Protein AF-A0A1A8F8K0-F1 (afdb_monomer_lite)

Foldseek 3Di:
DKDKFPLDDPPPQCVVPPVQWDDKDKAAAHSVTIIMIDTDGVPWPKDWDDWDYDNHNHDIDTFIQTPNDTDD

InterPro domains:
  IPR005135 Endonuclease/exonuclease/phosphatase [PF03372] (1-65)
  IPR036691 Endonuclease/exonuclease/phosphatase superfamily [G3DSA:3.60.10.10] (1-72)
  IPR036691 Endonuclease/exonuclease/phosphatase superfamily [SSF56219] (1-70)

Structure (mmCIF, N/CA/C/O backbone):
data_AF-A0A1A8F8K0-F1
#
_entry.id   AF-A0A1A8F8K0-F1
#
loop_
_atom_site.group_PDB
_atom_site.id
_atom_site.type_symbol
_atom_site.label_atom_id
_atom_site.label_alt_id
_atom_site.label_comp_id
_atom_site.label_asym_id
_atom_site.label_entity_id
_atom_site.label_seq_id
_atom_site.pdbx_PDB_ins_code
_atom_site.Cartn_x
_atom_site.Cartn_y
_atom_site.Cartn_z
_atom_site.occupancy
_atom_site.B_iso_or_equiv
_atom_site.auth_seq_id
_atom_site.auth_comp_id
_atom_site.auth_asym_id
_atom_site.auth_atom_id
_atom_site.pdbx_PDB_model_num
ATOM 1 N N . ILE A 1 1 ? -1.729 8.291 5.754 1.00 95.69 1 ILE A N 1
ATOM 2 C CA . ILE A 1 1 ? -0.894 9.265 5.008 1.00 95.69 1 ILE A CA 1
ATOM 3 C C . ILE A 1 1 ? -0.953 8.862 3.550 1.00 95.69 1 ILE A C 1
ATOM 5 O O . ILE A 1 1 ? -0.833 7.672 3.288 1.00 95.69 1 ILE A O 1
ATOM 9 N N . PHE A 1 2 ? -1.169 9.821 2.655 1.00 97.31 2 PHE A N 1
ATOM 10 C CA . PHE A 1 2 ? -1.187 9.614 1.209 1.00 97.31 2 PHE A CA 1
ATOM 11 C C . PHE A 1 2 ? 0.074 10.249 0.626 1.00 97.31 2 PHE A C 1
ATOM 13 O O . PHE A 1 2 ? 0.333 11.421 0.893 1.00 97.31 2 PHE A O 1
ATOM 20 N N . LEU A 1 3 ? 0.867 9.474 -0.106 1.00 97.19 3 LEU A N 1
ATOM 21 C CA . LEU A 1 3 ? 2.079 9.922 -0.786 1.00 97.19 3 LEU A CA 1
ATOM 22 C C . LEU A 1 3 ? 1.911 9.696 -2.287 1.00 97.19 3 LEU A C 1
ATOM 24 O O . LEU A 1 3 ? 1.358 8.676 -2.698 1.00 97.19 3 LEU A O 1
ATOM 28 N N . GLN A 1 4 ? 2.399 10.643 -3.079 1.00 96.81 4 GLN A N 1
ATOM 29 C CA . GLN A 1 4 ? 2.379 10.615 -4.541 1.00 96.81 4 GLN A CA 1
ATOM 30 C C . GLN A 1 4 ? 3.781 10.908 -5.069 1.00 96.81 4 GLN A C 1
ATOM 32 O O . GLN A 1 4 ? 4.604 11.446 -4.326 1.00 96.81 4 GLN A O 1
ATOM 37 N N . GLU A 1 5 ? 4.033 10.549 -6.329 1.00 96.88 5 GLU A N 1
ATOM 38 C CA . GLU A 1 5 ? 5.352 10.640 -6.965 1.00 96.88 5 GLU A CA 1
ATOM 39 C C . GLU A 1 5 ? 6.441 9.977 -6.113 1.00 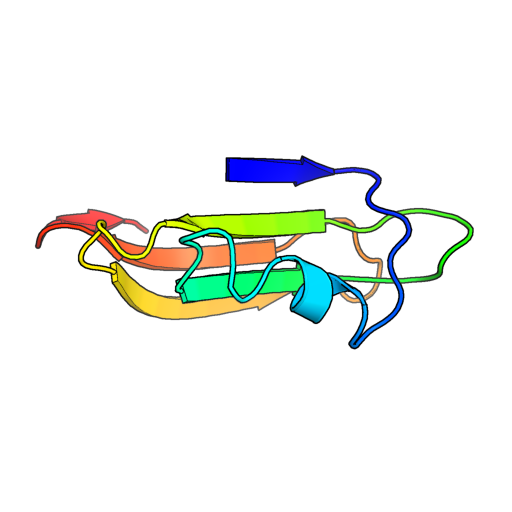96.88 5 GLU A C 1
ATOM 41 O O . GLU A 1 5 ? 7.508 10.534 -5.868 1.00 96.88 5 GLU A O 1
ATOM 46 N N . THR A 1 6 ? 6.143 8.779 -5.596 1.00 96.44 6 THR A N 1
ATOM 47 C CA . THR A 1 6 ? 7.064 8.081 -4.689 1.00 96.44 6 THR A CA 1
ATOM 48 C C . THR A 1 6 ? 8.291 7.536 -5.404 1.00 96.44 6 THR A C 1
ATOM 50 O O . THR A 1 6 ? 9.322 7.365 -4.752 1.00 96.44 6 THR A O 1
ATOM 53 N N . HIS A 1 7 ? 8.170 7.259 -6.710 1.00 96.00 7 HIS A N 1
ATOM 54 C CA . HIS A 1 7 ? 9.228 6.719 -7.573 1.00 96.00 7 HIS A CA 1
ATOM 55 C C . HIS A 1 7 ? 9.864 5.455 -6.980 1.00 96.00 7 HIS A C 1
ATOM 57 O O . HIS A 1 7 ? 11.065 5.223 -7.093 1.00 96.00 7 HIS A O 1
ATOM 63 N N . LEU A 1 8 ? 9.044 4.650 -6.304 1.00 95.00 8 LEU A N 1
ATOM 64 C CA . LEU A 1 8 ? 9.459 3.386 -5.714 1.00 95.00 8 LEU A CA 1
ATOM 65 C C . LEU A 1 8 ? 9.193 2.250 -6.685 1.00 95.00 8 LEU A C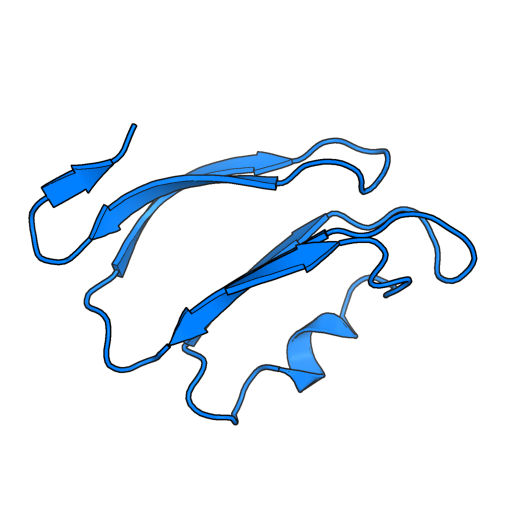 1
ATOM 67 O O . LEU A 1 8 ? 8.151 2.216 -7.337 1.00 95.00 8 LEU A O 1
ATOM 71 N N . ASN A 1 9 ? 10.112 1.296 -6.721 1.00 93.88 9 ASN A N 1
ATOM 72 C CA . ASN A 1 9 ? 9.863 -0.018 -7.282 1.00 93.88 9 ASN A CA 1
ATOM 73 C C . ASN A 1 9 ? 9.158 -0.912 -6.254 1.00 93.88 9 ASN A C 1
ATOM 75 O O . ASN A 1 9 ? 9.193 -0.661 -5.045 1.00 93.88 9 ASN A O 1
ATOM 79 N N . ASP A 1 10 ? 8.544 -1.987 -6.740 1.00 92.88 10 ASP A N 1
ATOM 80 C CA . ASP A 1 10 ? 7.912 -2.983 -5.879 1.00 92.88 10 ASP A CA 1
ATOM 81 C C . ASP A 1 10 ? 8.916 -3.579 -4.880 1.00 92.88 10 ASP A C 1
ATOM 83 O O . ASP A 1 10 ? 10.017 -4.003 -5.235 1.00 92.88 10 ASP A O 1
ATOM 87 N N . GLY A 1 11 ? 8.526 -3.601 -3.607 1.00 93.25 11 GLY A N 1
ATOM 88 C CA . GLY A 1 11 ? 9.334 -4.044 -2.476 1.00 93.25 11 GLY A CA 1
ATOM 89 C C . GLY A 1 11 ? 10.040 -2.903 -1.738 1.00 93.25 11 GLY A C 1
ATOM 90 O O . GLY A 1 11 ? 10.295 -3.029 -0.538 1.00 93.25 11 GLY A O 1
ATOM 91 N N . GLU A 1 12 ? 10.311 -1.765 -2.385 1.00 93.94 12 GLU A N 1
ATOM 92 C CA . GLU A 1 12 ? 10.953 -0.622 -1.721 1.00 93.94 12 GLU A CA 1
ATOM 93 C C . GLU A 1 12 ? 10.013 0.072 -0.729 1.00 93.94 12 GLU A C 1
ATOM 95 O O . GLU A 1 12 ? 10.470 0.647 0.263 1.00 93.94 12 GLU A O 1
ATOM 100 N N . GLU A 1 13 ? 8.695 -0.030 -0.920 1.00 93.31 13 GLU A N 1
ATOM 101 C CA . GLU A 1 13 ? 7.703 0.482 0.024 1.00 93.31 13 GLU A CA 1
ATOM 102 C C . GLU A 1 13 ? 7.802 -0.190 1.403 1.00 93.31 13 GLU A C 1
ATOM 104 O O . GLU A 1 13 ? 7.407 0.399 2.412 1.00 93.31 13 GLU A O 1
ATOM 109 N N . LEU A 1 14 ? 8.397 -1.386 1.493 1.00 93.62 14 LEU A N 1
ATOM 110 C CA . LEU A 1 14 ? 8.592 -2.086 2.763 1.00 93.62 14 LEU A CA 1
ATOM 111 C C . LEU A 1 14 ? 9.517 -1.334 3.723 1.00 93.62 14 LEU A C 1
ATOM 113 O O . LEU A 1 14 ? 9.433 -1.568 4.927 1.00 93.62 14 LEU A O 1
ATOM 117 N N . ARG A 1 15 ? 10.322 -0.374 3.249 1.00 91.88 15 ARG A N 1
ATOM 118 C CA . ARG A 1 15 ? 11.114 0.511 4.123 1.00 91.88 15 ARG A CA 1
ATOM 119 C C . ARG A 1 15 ? 10.251 1.362 5.061 1.00 91.88 15 ARG A C 1
ATOM 121 O O . ARG A 1 15 ? 10.730 1.829 6.089 1.00 91.88 15 ARG A O 1
ATOM 128 N N . PHE A 1 16 ? 8.970 1.556 4.732 1.00 91.06 16 PHE A N 1
ATOM 129 C CA . PHE A 1 16 ? 8.017 2.220 5.623 1.00 91.06 16 PHE A CA 1
ATOM 130 C C . PHE A 1 16 ? 7.524 1.292 6.746 1.00 91.06 16 PHE A C 1
ATOM 132 O O . PHE A 1 16 ? 6.977 1.764 7.748 1.00 91.06 16 PHE A O 1
ATOM 139 N N . LYS A 1 17 ? 7.719 -0.027 6.616 1.00 85.62 17 LYS A N 1
ATOM 140 C CA . LYS A 1 17 ? 7.330 -1.028 7.611 1.00 85.62 17 LYS A CA 1
ATOM 141 C C . LYS A 1 17 ? 8.316 -0.964 8.779 1.00 85.62 17 LYS A C 1
ATOM 143 O O . LYS A 1 17 ? 9.512 -1.142 8.608 1.00 85.62 17 LYS A O 1
ATOM 148 N N . GLY A 1 18 ? 7.811 -0.687 9.981 1.00 76.38 18 GLY A N 1
ATOM 149 C CA . GLY A 1 18 ? 8.637 -0.557 11.194 1.00 76.38 18 GLY A CA 1
ATOM 150 C C . GLY A 1 18 ? 8.583 0.824 11.850 1.00 76.38 18 GLY A C 1
ATOM 151 O O . GLY A 1 18 ? 8.591 0.894 13.075 1.00 76.38 18 GLY A O 1
ATOM 152 N N . GLY A 1 19 ? 8.356 1.901 11.089 1.00 78.75 19 GLY A N 1
ATOM 153 C CA . GLY A 1 19 ? 8.195 3.275 11.604 1.00 78.75 19 GLY A CA 1
ATOM 154 C C . GLY A 1 19 ? 6.841 3.563 12.274 1.00 78.75 19 GLY A C 1
ATOM 155 O O . GLY A 1 19 ? 6.286 4.647 12.128 1.00 78.75 19 GLY A O 1
ATOM 156 N N . GLY A 1 20 ? 6.238 2.570 12.933 1.00 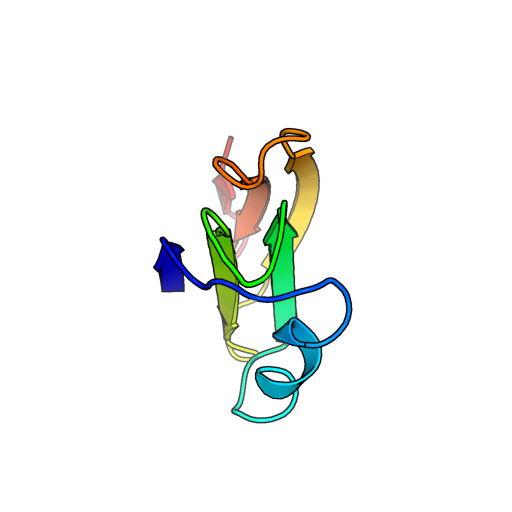86.75 20 GLY A N 1
ATOM 157 C CA . GLY A 1 20 ? 4.876 2.669 13.469 1.00 86.75 20 GLY A CA 1
ATOM 158 C C . GLY A 1 20 ? 3.769 2.546 12.415 1.00 86.75 20 GLY A C 1
ATOM 159 O O . GLY A 1 20 ? 2.608 2.783 12.734 1.00 86.75 20 GLY A O 1
ATOM 160 N N . VAL A 1 21 ? 4.095 2.151 11.182 1.00 94.81 21 VAL A N 1
ATOM 161 C CA . VAL A 1 21 ? 3.139 1.786 10.121 1.00 94.81 21 VAL A CA 1
ATOM 162 C C . VAL A 1 21 ? 2.874 0.279 10.163 1.00 94.81 21 VAL A C 1
ATOM 164 O O . VAL A 1 21 ? 3.804 -0.507 10.365 1.00 94.81 21 VAL A O 1
ATOM 167 N N . ASN A 1 22 ? 1.612 -0.122 9.989 1.00 92.38 22 ASN A N 1
ATOM 168 C CA . ASN A 1 22 ? 1.204 -1.533 9.942 1.00 92.38 22 ASN A CA 1
ATOM 169 C C . ASN A 1 22 ? 0.641 -1.959 8.580 1.00 92.38 22 ASN A C 1
ATOM 171 O O . ASN A 1 22 ? 0.869 -3.090 8.163 1.00 92.38 22 ASN A O 1
ATOM 175 N N . HIS A 1 23 ? -0.040 -1.053 7.871 1.00 95.50 23 HIS A N 1
ATOM 176 C CA . HIS A 1 23 ? -0.537 -1.316 6.519 1.00 95.50 23 HIS A CA 1
ATOM 177 C C . HIS A 1 23 ? 0.071 -0.330 5.529 1.00 95.50 23 HIS A C 1
ATOM 179 O O . HIS A 1 23 ? 0.171 0.869 5.812 1.00 95.50 23 HIS A O 1
ATOM 185 N N . ILE A 1 24 ? 0.482 -0.867 4.385 1.00 97.12 24 ILE A N 1
ATOM 186 C CA . ILE A 1 24 ? 1.085 -0.148 3.270 1.00 97.12 24 ILE A CA 1
ATOM 187 C C . ILE A 1 24 ? 0.345 -0.620 2.024 1.00 97.12 24 ILE A C 1
ATOM 189 O O . ILE A 1 24 ? 0.314 -1.819 1.755 1.00 97.12 24 ILE A O 1
ATOM 193 N N . PHE A 1 25 ? -0.254 0.313 1.295 1.00 97.62 25 PHE A N 1
ATOM 194 C CA . PHE A 1 25 ? -0.863 0.058 -0.007 1.00 97.62 25 PHE A CA 1
ATOM 195 C C . PHE A 1 25 ? -0.103 0.872 -1.034 1.00 97.62 25 PHE A C 1
ATOM 197 O O . PHE A 1 25 ? 0.157 2.050 -0.805 1.00 97.62 25 PHE A O 1
ATOM 204 N N . HIS A 1 26 ? 0.299 0.242 -2.126 1.00 97.38 26 HIS A N 1
ATOM 205 C CA . HIS A 1 26 ? 1.263 0.807 -3.061 1.00 97.38 26 HIS A CA 1
ATOM 206 C C . HIS A 1 26 ? 0.904 0.408 -4.487 1.00 97.38 26 HIS A C 1
ATOM 208 O O . HIS A 1 26 ? 0.561 -0.752 -4.719 1.00 97.38 26 HIS A O 1
ATOM 214 N N . SER A 1 27 ? 0.989 1.363 -5.409 1.00 97.56 27 SER A N 1
ATOM 215 C CA . SER A 1 27 ? 0.982 1.133 -6.854 1.00 97.56 27 SER A CA 1
ATOM 216 C C . SER A 1 27 ? 2.228 1.799 -7.431 1.00 97.56 27 SER A C 1
ATOM 218 O O . SER A 1 27 ? 2.476 2.972 -7.135 1.00 97.56 27 SER A O 1
ATOM 220 N N . SER A 1 28 ? 3.000 1.057 -8.222 1.00 96.69 28 SER A N 1
ATOM 221 C CA . SER A 1 28 ? 4.229 1.521 -8.864 1.00 96.69 28 SER A CA 1
ATOM 222 C C . SER A 1 28 ? 4.143 1.377 -10.380 1.00 96.69 28 SER A C 1
ATOM 224 O O . SER A 1 28 ? 3.296 0.661 -10.912 1.00 96.69 28 SER A O 1
ATOM 226 N N . TYR A 1 29 ? 5.030 2.083 -11.075 1.00 95.00 29 TYR A N 1
ATOM 227 C CA . TYR A 1 29 ? 5.271 1.877 -12.503 1.00 95.00 29 TYR A CA 1
ATOM 228 C C . TYR A 1 29 ? 6.765 1.719 -12.772 1.00 95.00 29 TYR A C 1
ATOM 230 O O . TYR A 1 29 ? 7.193 0.753 -13.395 1.00 95.00 29 TYR A O 1
ATOM 238 N N . SER A 1 30 ? 7.571 2.666 -12.284 1.00 93.19 30 SER A N 1
ATOM 239 C CA . SER A 1 30 ? 9.032 2.606 -12.347 1.00 93.19 30 SER A CA 1
ATOM 240 C C . SER A 1 30 ? 9.654 3.599 -11.367 1.00 93.19 30 SER A C 1
ATOM 242 O O . SER A 1 30 ? 9.026 4.600 -11.028 1.00 93.19 30 SER A O 1
ATOM 244 N N . SER A 1 31 ? 10.930 3.429 -11.037 1.00 92.00 31 SER A N 1
ATOM 245 C CA . SER A 1 31 ? 11.684 4.428 -10.268 1.00 92.00 31 SER A CA 1
ATOM 246 C C . SER A 1 31 ? 11.966 5.752 -10.994 1.00 92.00 31 SER A C 1
ATOM 248 O O . SER A 1 31 ? 12.575 6.645 -10.415 1.00 92.00 31 SER A O 1
ATOM 250 N N . ALA A 1 32 ? 11.551 5.910 -12.256 1.00 94.75 32 ALA A N 1
ATOM 251 C CA . ALA A 1 32 ? 11.747 7.143 -13.022 1.00 94.75 32 ALA A CA 1
ATOM 252 C C . ALA A 1 32 ? 10.502 8.046 -13.086 1.00 94.75 32 ALA A C 1
ATOM 254 O O . ALA A 1 32 ? 10.620 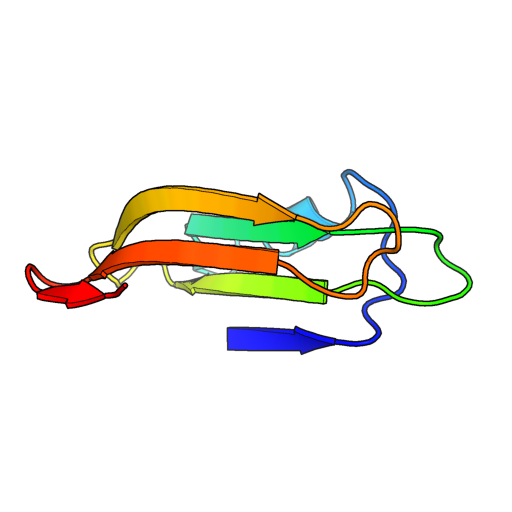9.212 -13.461 1.00 94.75 32 ALA A O 1
ATOM 255 N N . ARG A 1 33 ? 9.304 7.508 -12.812 1.00 94.81 33 ARG A N 1
ATOM 256 C CA . ARG A 1 33 ? 8.036 8.255 -12.843 1.00 94.81 33 ARG A CA 1
ATOM 257 C C . ARG A 1 33 ? 6.926 7.510 -12.112 1.00 94.81 33 ARG A C 1
ATOM 259 O O . ARG A 1 33 ? 6.894 6.278 -12.150 1.00 94.81 33 ARG A O 1
ATOM 266 N N . ASN A 1 34 ? 5.956 8.277 -11.616 1.00 96.50 34 ASN A N 1
ATOM 267 C CA . ASN A 1 34 ? 4.752 7.806 -10.937 1.00 96.50 34 ASN A CA 1
ATOM 268 C C . ASN A 1 34 ? 5.075 7.011 -9.656 1.00 96.50 34 ASN A C 1
ATOM 270 O O . ASN A 1 34 ? 6.224 6.789 -9.281 1.00 96.50 34 ASN A O 1
ATOM 274 N N . GLY A 1 35 ? 4.038 6.585 -8.950 1.00 97.50 35 GLY A N 1
ATOM 275 C CA . GLY A 1 35 ? 4.142 5.853 -7.698 1.00 97.50 35 GLY A CA 1
ATOM 276 C C . GLY A 1 35 ? 3.293 6.515 -6.628 1.00 97.50 35 GLY A C 1
ATOM 277 O O . GLY A 1 35 ? 3.411 7.717 -6.372 1.00 97.50 35 GLY A O 1
ATOM 278 N N . VAL A 1 36 ? 2.435 5.729 -5.990 1.00 98.12 36 VAL A N 1
ATOM 279 C CA . VAL A 1 36 ? 1.544 6.200 -4.928 1.00 98.12 36 VAL A CA 1
ATOM 280 C C . VAL A 1 36 ? 1.542 5.234 -3.763 1.00 98.12 36 VAL A C 1
ATOM 282 O O . VAL A 1 36 ? 1.523 4.019 -3.950 1.00 98.12 36 VAL A O 1
ATOM 285 N N . VAL A 1 37 ? 1.531 5.770 -2.543 1.00 97.69 37 VAL A N 1
ATOM 286 C CA . VAL A 1 37 ? 1.529 4.969 -1.315 1.00 97.69 37 VAL A CA 1
ATOM 287 C C . VAL A 1 37 ? 0.490 5.490 -0.325 1.00 97.69 37 VAL A C 1
ATOM 289 O O . VAL A 1 37 ? 0.432 6.683 -0.025 1.00 97.69 37 VAL A O 1
ATOM 292 N N . ILE A 1 38 ? -0.282 4.578 0.263 1.00 97.88 38 ILE A N 1
ATOM 293 C CA . ILE A 1 38 ? -1.088 4.815 1.461 1.00 97.88 38 ILE A CA 1
ATOM 294 C C . ILE A 1 38 ? -0.409 4.129 2.641 1.00 97.88 38 ILE A C 1
ATOM 296 O O . ILE A 1 38 ? -0.232 2.913 2.650 1.00 97.88 38 ILE A O 1
ATOM 300 N N . LEU A 1 39 ? -0.077 4.911 3.668 1.00 97.44 39 LEU A N 1
ATOM 301 C CA . LEU A 1 39 ? 0.475 4.420 4.931 1.00 97.44 39 LEU A CA 1
ATOM 302 C C . LEU A 1 39 ? -0.557 4.540 6.049 1.00 97.44 39 LEU A C 1
ATOM 304 O O . LEU A 1 39 ? -1.088 5.632 6.296 1.00 97.44 39 LEU A O 1
ATOM 308 N N . ILE A 1 40 ? -0.774 3.447 6.779 1.00 96.75 40 ILE A N 1
ATOM 309 C CA . ILE A 1 40 ? -1.673 3.399 7.937 1.00 96.75 40 ILE A CA 1
ATOM 310 C C . ILE A 1 40 ? -0.879 3.072 9.196 1.00 96.75 40 ILE A C 1
ATOM 312 O O . ILE A 1 40 ? -0.210 2.037 9.291 1.00 96.75 40 ILE A O 1
ATOM 316 N N . LYS A 1 41 ? -0.959 3.977 10.177 1.00 96.44 41 LYS A N 1
ATOM 317 C CA . LYS A 1 41 ? -0.293 3.821 11.472 1.00 96.44 41 LYS A CA 1
ATOM 318 C C . LYS A 1 41 ? -0.860 2.622 12.232 1.00 96.44 41 LYS A C 1
ATOM 320 O O . LYS A 1 41 ? -2.059 2.374 12.208 1.00 96.44 41 LYS A O 1
ATOM 325 N N . ARG A 1 42 ? 0.004 1.932 12.973 1.00 94.75 42 ARG A N 1
ATOM 326 C CA . ARG A 1 42 ? -0.315 0.759 13.798 1.00 94.75 42 ARG A CA 1
ATOM 327 C C . ARG A 1 42 ? -1.348 1.043 14.886 1.00 94.75 42 ARG A C 1
ATOM 329 O O . ARG A 1 42 ? -2.059 0.134 15.283 1.00 94.75 42 ARG A O 1
ATOM 336 N N . SER A 1 43 ? -1.431 2.283 15.357 1.00 94.88 43 SER A N 1
ATOM 337 C CA . SER A 1 43 ? -2.408 2.697 16.367 1.00 94.88 43 SER A CA 1
ATOM 338 C C . SER A 1 43 ? -3.844 2.771 15.842 1.00 94.88 43 SER A C 1
ATOM 340 O O . SER A 1 43 ? -4.752 2.945 16.644 1.00 94.88 43 SER A O 1
ATOM 342 N N . ILE A 1 44 ? -4.052 2.693 14.524 1.00 95.81 44 ILE A N 1
ATOM 343 C CA . ILE A 1 44 ? -5.377 2.758 13.905 1.00 95.81 44 ILE A CA 1
ATOM 344 C C . ILE A 1 44 ? -5.905 1.333 13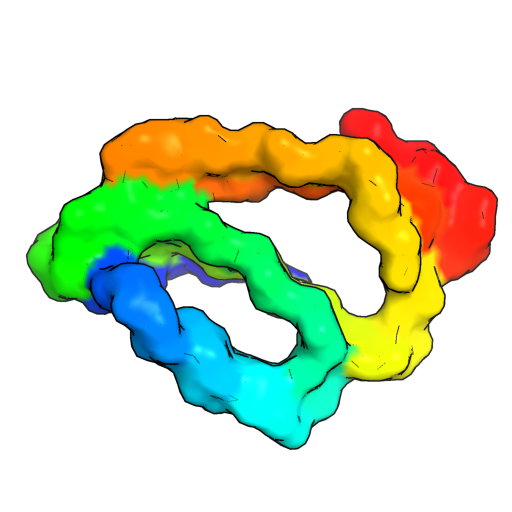.745 1.00 95.81 44 ILE A C 1
ATOM 346 O O . ILE A 1 44 ? -5.262 0.499 13.101 1.00 95.81 44 ILE A O 1
ATOM 350 N N . ARG A 1 45 ? -7.099 1.062 14.277 1.00 96.81 45 ARG A N 1
ATOM 351 C CA . ARG A 1 45 ? -7.834 -0.177 14.005 1.00 96.81 45 ARG A CA 1
ATOM 352 C C . ARG A 1 45 ? -8.359 -0.124 12.581 1.00 96.81 45 ARG A C 1
ATOM 354 O O . ARG A 1 45 ? -9.351 0.543 12.290 1.00 96.81 45 ARG A O 1
ATOM 361 N N . PHE A 1 46 ? -7.657 -0.824 11.704 1.00 97.31 46 PHE A N 1
ATOM 362 C CA . PHE A 1 46 ? -7.925 -0.866 10.279 1.00 97.31 46 PHE A CA 1
ATOM 363 C C . PHE A 1 46 ? -8.180 -2.305 9.833 1.00 97.31 46 PHE A C 1
ATOM 365 O O . PHE A 1 46 ? -7.436 -3.220 10.187 1.00 97.31 46 PHE A O 1
ATOM 372 N N . SER A 1 47 ? -9.217 -2.517 9.029 1.00 97.25 47 SER A N 1
ATOM 373 C CA . SER A 1 47 ? -9.463 -3.787 8.343 1.00 97.25 47 SER A CA 1
ATOM 374 C C . SER A 1 47 ? -9.774 -3.520 6.879 1.00 97.25 47 SER A C 1
ATOM 376 O O . SER A 1 47 ? -10.703 -2.778 6.559 1.00 97.25 47 SER A O 1
ATOM 378 N N . LEU A 1 48 ? -8.979 -4.112 5.988 1.00 97.88 48 LEU A N 1
ATOM 379 C CA . LEU A 1 48 ? -9.158 -3.975 4.547 1.00 97.88 48 LEU A CA 1
ATOM 380 C C . LEU A 1 48 ? -10.422 -4.718 4.102 1.00 97.88 48 LEU A C 1
ATOM 382 O O . LEU A 1 48 ? -10.623 -5.869 4.478 1.00 97.88 48 LEU A O 1
ATOM 386 N N . ILE A 1 49 ? -11.241 -4.070 3.276 1.00 98.12 49 ILE A N 1
ATOM 387 C CA . ILE A 1 49 ? -12.397 -4.685 2.607 1.00 98.12 49 ILE A CA 1
ATOM 388 C C . ILE A 1 49 ? -12.067 -4.926 1.135 1.00 98.12 49 ILE A C 1
ATOM 390 O O . ILE A 1 49 ? -12.301 -6.014 0.615 1.00 98.12 49 ILE A O 1
ATOM 394 N N . LYS A 1 50 ? -11.525 -3.910 0.460 1.00 98.06 50 LYS A N 1
ATOM 395 C CA . LYS A 1 50 ? -11.167 -3.980 -0.956 1.00 98.06 50 LYS A CA 1
ATOM 396 C C . LYS A 1 50 ? -9.994 -3.061 -1.243 1.00 98.06 50 LYS A C 1
ATOM 398 O O . LYS A 1 50 ? -9.930 -1.958 -0.711 1.00 98.06 50 LYS A O 1
ATOM 403 N N . GLU A 1 51 ? -9.114 -3.499 -2.126 1.00 97.88 51 GLU A N 1
ATOM 404 C CA . GLU A 1 51 ? -8.050 -2.687 -2.701 1.00 97.88 51 GLU A CA 1
ATOM 405 C C . GLU A 1 51 ? -8.192 -2.697 -4.224 1.00 97.88 51 GLU A C 1
ATOM 407 O O . GLU A 1 51 ? -8.512 -3.726 -4.821 1.00 97.88 51 GLU A O 1
ATOM 412 N N . VAL A 1 52 ? -7.978 -1.543 -4.848 1.00 97.81 52 VAL A N 1
ATOM 413 C CA . VAL A 1 52 ? -7.908 -1.394 -6.302 1.00 97.81 52 VAL A CA 1
ATOM 414 C C . VAL A 1 52 ? -6.677 -0.565 -6.630 1.00 97.81 52 VAL A C 1
ATOM 416 O O . VAL A 1 52 ? -6.496 0.516 -6.072 1.00 97.81 52 VAL A O 1
ATOM 419 N N . LYS A 1 53 ? -5.852 -1.064 -7.547 1.00 97.31 53 LYS A N 1
ATOM 420 C CA . LYS A 1 53 ? -4.655 -0.389 -8.050 1.00 97.31 53 LYS A CA 1
ATOM 421 C C . LYS A 1 53 ? -4.769 -0.216 -9.550 1.00 97.31 53 LYS A C 1
ATOM 423 O O . LYS A 1 53 ? -5.364 -1.058 -10.222 1.00 97.31 53 LYS A O 1
ATOM 428 N N . ASP A 1 54 ? -4.193 0.857 -10.058 1.00 95.88 54 ASP A N 1
ATOM 429 C CA . ASP A 1 54 ? -3.901 0.956 -11.478 1.00 95.88 54 ASP A CA 1
ATOM 430 C C . ASP A 1 54 ? -2.587 0.233 -11.821 1.00 95.88 54 ASP A C 1
ATOM 432 O O . ASP A 1 54 ? -1.830 -0.166 -10.942 1.00 95.88 54 ASP A O 1
ATOM 436 N N . THR A 1 55 ? -2.312 0.066 -13.112 1.00 95.31 55 THR A N 1
ATOM 437 C CA . THR A 1 55 ? -1.050 -0.510 -13.606 1.00 95.31 55 THR A CA 1
ATOM 438 C C . THR A 1 55 ? 0.003 0.551 -13.926 1.00 95.31 55 THR A C 1
ATOM 440 O O . THR A 1 55 ? 1.107 0.210 -14.335 1.00 95.31 55 THR A O 1
ATOM 443 N N . GLU A 1 56 ? -0.336 1.837 -13.800 1.00 96.75 56 GLU A N 1
ATOM 444 C CA . GLU A 1 56 ? 0.544 2.959 -14.136 1.00 96.75 56 GLU A CA 1
ATOM 445 C C . GLU A 1 56 ? 1.080 3.693 -12.898 1.00 96.75 56 GLU A C 1
ATOM 447 O O . GLU A 1 56 ? 1.719 4.736 -13.037 1.00 96.75 56 GLU A O 1
ATOM 452 N N . GLY A 1 57 ? 0.866 3.175 -11.686 1.00 96.69 57 GLY A N 1
ATOM 453 C CA . GLY A 1 57 ? 1.401 3.777 -10.465 1.00 96.69 57 GLY A CA 1
ATOM 454 C C . GLY A 1 57 ? 0.763 5.115 -10.083 1.00 96.69 57 GLY A C 1
ATOM 455 O O . GLY A 1 57 ? 1.374 5.889 -9.352 1.00 96.69 57 GLY A O 1
ATOM 456 N N . ARG A 1 58 ? -0.427 5.444 -10.590 1.00 96.69 58 ARG A N 1
ATOM 457 C CA . ARG A 1 58 ? -1.101 6.734 -10.356 1.00 96.69 58 ARG A CA 1
ATOM 458 C C . ARG A 1 58 ? -2.181 6.664 -9.286 1.00 96.69 58 ARG A C 1
ATOM 460 O O . ARG A 1 58 ? -2.574 7.699 -8.752 1.00 96.69 58 ARG A O 1
ATOM 467 N N . MET A 1 59 ? -2.679 5.471 -8.967 1.00 97.44 59 MET A N 1
ATOM 468 C CA . MET A 1 59 ? -3.794 5.308 -8.043 1.00 97.44 59 MET A CA 1
ATOM 469 C C . MET A 1 59 ? -3.708 4.004 -7.251 1.00 97.44 59 MET A C 1
ATOM 471 O O . MET A 1 59 ? -3.573 2.906 -7.786 1.00 97.44 59 MET A O 1
ATOM 475 N N . VAL A 1 60 ? -3.928 4.134 -5.947 1.00 97.75 60 VAL A N 1
ATOM 476 C CA . VAL A 1 60 ? -4.368 3.036 -5.097 1.00 97.75 60 VAL A CA 1
ATOM 477 C C . VAL A 1 60 ? -5.573 3.510 -4.292 1.00 97.75 60 VAL A C 1
ATOM 479 O O . VAL A 1 60 ? -5.538 4.565 -3.661 1.00 97.75 60 VAL A O 1
ATOM 482 N N . CYS A 1 61 ? -6.654 2.743 -4.349 1.00 97.44 61 CYS A N 1
ATOM 483 C CA . CYS A 1 61 ? -7.902 3.006 -3.646 1.00 97.44 61 CYS A CA 1
ATOM 484 C C . CYS A 1 61 ? -8.185 1.859 -2.685 1.00 97.44 61 CYS A C 1
ATOM 486 O O . CYS A 1 61 ? -8.084 0.688 -3.055 1.00 97.44 61 CYS A O 1
ATOM 488 N N . VAL A 1 62 ? -8.573 2.200 -1.458 1.00 97.81 62 VAL A N 1
ATOM 489 C CA . VAL A 1 62 ? -8.887 1.225 -0.413 1.00 97.81 62 VAL A CA 1
ATOM 490 C C . VAL A 1 62 ? -10.269 1.485 0.162 1.00 97.81 62 VAL A C 1
ATOM 492 O O . VAL A 1 62 ? -10.593 2.605 0.544 1.00 97.81 62 VAL A O 1
ATOM 495 N N . GLN A 1 63 ? -11.063 0.426 0.257 1.00 98.25 63 GLN A N 1
ATOM 496 C CA . GLN A 1 63 ? -12.281 0.379 1.057 1.00 98.25 63 GLN A CA 1
ATOM 497 C C . GLN A 1 63 ? -11.958 -0.365 2.341 1.00 98.25 63 GLN A C 1
ATOM 499 O O . GLN A 1 63 ? -11.297 -1.410 2.306 1.00 98.25 63 GLN A O 1
ATOM 504 N N . ALA A 1 64 ? -12.404 0.160 3.476 1.00 98.12 64 ALA A N 1
ATOM 505 C CA . ALA A 1 64 ? -11.958 -0.340 4.766 1.00 98.12 64 ALA A CA 1
ATOM 506 C C . ALA A 1 64 ? -12.958 -0.093 5.889 1.00 98.12 64 ALA A C 1
ATOM 508 O O . ALA A 1 64 ? -13.781 0.817 5.832 1.00 98.12 64 ALA A O 1
ATOM 509 N N . LEU A 1 65 ? -12.831 -0.888 6.947 1.00 98.38 65 LEU A N 1
ATOM 510 C CA . LEU A 1 65 ? -13.373 -0.573 8.259 1.00 98.38 65 LEU A CA 1
ATOM 511 C C . LEU A 1 65 ? -12.282 0.142 9.063 1.00 98.38 65 LEU A C 1
ATOM 513 O O . LEU A 1 65 ? -11.213 -0.424 9.296 1.00 98.38 65 LEU A O 1
ATOM 517 N N . VAL A 1 66 ? -12.547 1.377 9.478 1.00 97.81 66 VAL A N 1
ATOM 518 C CA . VAL A 1 66 ? -11.620 2.203 10.257 1.00 97.81 66 VAL A CA 1
ATOM 519 C C . VAL A 1 66 ? -12.308 2.604 11.547 1.00 97.81 66 VAL A C 1
ATOM 521 O O . VAL A 1 66 ? -13.334 3.275 11.513 1.00 97.81 66 VAL A O 1
ATOM 524 N N . GLU A 1 67 ? -11.779 2.156 12.684 1.00 97.31 67 GLU A N 1
ATOM 525 C CA . GLU A 1 67 ? -12.376 2.417 14.004 1.00 97.31 67 GLU A CA 1
ATOM 526 C C . GLU A 1 67 ? -13.866 2.024 14.094 1.00 97.31 67 GLU A C 1
ATOM 528 O O . GLU A 1 67 ? -14.664 2.674 14.762 1.00 97.31 67 GLU A O 1
ATOM 533 N N . GLY A 1 68 ? -14.254 0.948 13.398 1.00 96.38 68 GLY A N 1
ATOM 534 C CA . GLY A 1 68 ? -15.643 0.478 13.335 1.00 96.38 68 GLY A CA 1
ATOM 535 C C . GLY A 1 68 ? -16.527 1.209 12.318 1.00 96.38 68 GLY A C 1
ATOM 536 O O . GLY A 1 68 ? -17.679 0.822 12.139 1.00 96.38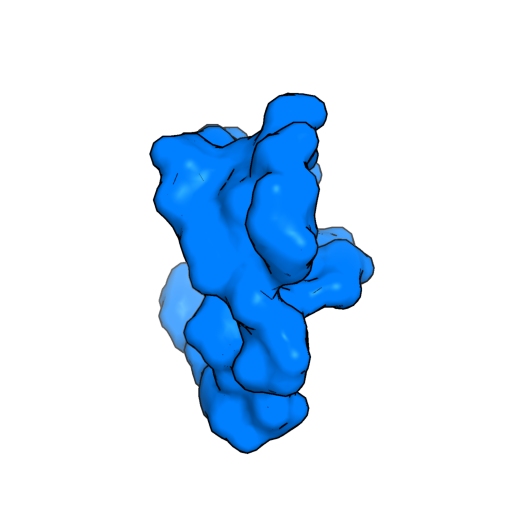 68 GLY A O 1
ATOM 537 N N . VAL A 1 69 ? -16.004 2.210 11.604 1.00 98.06 69 VAL A N 1
ATOM 538 C CA . VAL A 1 69 ? -16.718 2.937 10.545 1.00 98.06 69 VAL A CA 1
ATOM 539 C C . VAL A 1 69 ? -16.320 2.399 9.177 1.00 98.06 69 VAL A C 1
ATOM 541 O O . VAL A 1 69 ? -15.137 2.317 8.847 1.00 98.06 69 VAL A O 1
ATOM 544 N N . LYS A 1 70 ? -17.307 2.022 8.360 1.00 97.75 70 LYS A N 1
ATOM 545 C CA . LYS A 1 70 ? -17.069 1.569 6.987 1.00 97.75 70 LYS A CA 1
ATOM 546 C C . LYS A 1 70 ? -16.852 2.779 6.075 1.00 97.75 70 LYS A C 1
ATOM 548 O O . LYS A 1 70 ? -17.762 3.583 5.903 1.00 97.75 70 LYS A O 1
ATOM 553 N N . LEU A 1 71 ? -15.667 2.871 5.483 1.00 95.31 71 LEU A N 1
ATOM 554 C CA . LEU A 1 71 ? -15.297 3.858 4.470 1.00 95.31 71 LEU A CA 1
ATOM 555 C C . LEU A 1 71 ? -15.316 3.185 3.093 1.00 95.31 71 LEU A C 1
ATOM 557 O O . LEU A 1 71 ? -14.727 2.110 2.919 1.00 95.31 71 LEU A O 1
ATOM 561 N N . ILE A 1 72 ? -16.045 3.791 2.152 1.00 87.56 72 ILE A N 1
ATOM 562 C CA . ILE A 1 72 ? -16.391 3.231 0.836 1.00 87.56 72 ILE A CA 1
ATOM 563 C C . ILE A 1 72 ? -15.841 4.107 -0.281 1.00 87.56 72 ILE A C 1
ATOM 565 O O . ILE A 1 72 ? -15.916 5.344 -0.114 1.00 87.56 72 ILE A O 1
#

Organism: NCBI:txid1143690

Radius of gyration: 12.26 Å; chains: 1; bounding box: 29×15×30 Å

Sequence (72 aa):
IFLQETHLNDGEELRFKGGGVNHIFHSSYSSARNGVVILIKRSIRFSLIKEVKDTEGRMVCVQALVEGVKLI

Secondary structure (DSSP, 8-state):
-EEE---PPTTGGGGGBTTTEEEEEEE-SBTTB--EEEEEETTS-EEEEEEEE-SSSS-EEEEEEETTEEE-

pLDDT: mean 95.28, std 3.96, range [76.38, 98.38]